Protein AF-A0A225UYJ4-F1 (afdb_monomer_lite)

Secondary structure (DSSP, 8-state):
----HHHHHHHS---TTS------TTPPPPPTTTTTGGG--HHHHHHHHHT-GGGGGTSS-S----PPPTT--THHHHHHHHHHHHHHHTHHHHHHHH------HHHHHH-HHHHHHHHHHHHHHHHHHHHHHHHSPP--SS-----

Sequence (147 aa):
MTMPVDLLATALPFRSEWIYPHHTPGSRPPSDADYCAHLITADNIEAFNNEFPWEILGRGNVPDPIGFEMLVGGRLGVFPEEYSQLEIRNIIAYWESTHKLPITKCMCADHLRLAVLCKARNNRRSHAGDRWRRILPDPDPPLFLMK

Organism: NCBI:txid4795

Radius of gyration: 19.11 Å; chains: 1; bounding box: 37×31×52 Å

Structure (mmCIF, N/CA/C/O backbone):
data_AF-A0A225UYJ4-F1
#
_entry.id   AF-A0A225UYJ4-F1
#
loop_
_atom_site.group_PDB
_atom_site.id
_atom_site.type_symbol
_atom_site.label_atom_id
_atom_site.label_alt_id
_atom_site.label_comp_id
_atom_site.label_asym_id
_atom_site.label_entity_id
_atom_site.label_seq_id
_atom_site.pdbx_PDB_ins_code
_atom_site.Cartn_x
_atom_site.Cartn_y
_atom_site.Cartn_z
_atom_site.occupancy
_atom_site.B_iso_or_equiv
_atom_site.auth_seq_id
_atom_site.auth_comp_id
_atom_site.auth_asym_id
_atom_site.auth_atom_id
_atom_site.pdbx_PDB_model_num
ATOM 1 N N . MET A 1 1 ? -8.201 -10.646 34.716 1.00 35.81 1 MET A N 1
ATOM 2 C CA . MET A 1 1 ? -7.082 -11.588 34.453 1.00 35.81 1 MET A CA 1
ATOM 3 C C . MET A 1 1 ? -6.287 -11.026 33.283 1.00 35.81 1 MET A C 1
ATOM 5 O O . MET A 1 1 ? -6.827 -10.950 32.192 1.00 35.81 1 MET A O 1
ATOM 9 N N . THR A 1 2 ? -5.079 -10.515 33.523 1.00 31.56 2 THR A N 1
ATOM 10 C CA . THR A 1 2 ? -4.259 -9.799 32.528 1.00 31.56 2 THR A CA 1
ATOM 11 C C . THR A 1 2 ? -3.483 -10.812 31.687 1.00 31.56 2 THR A C 1
ATOM 13 O O . THR A 1 2 ? -2.673 -11.551 32.242 1.00 31.56 2 THR A O 1
ATOM 16 N N . MET A 1 3 ? -3.734 -10.882 30.376 1.00 34.09 3 MET A N 1
ATOM 17 C CA . MET A 1 3 ? -2.976 -11.752 29.468 1.00 34.09 3 MET A CA 1
ATOM 18 C C . MET A 1 3 ? -2.037 -10.932 28.571 1.00 34.09 3 MET A C 1
ATOM 20 O O . MET A 1 3 ? -2.489 -9.962 27.963 1.00 34.09 3 MET A O 1
ATOM 24 N N . PRO A 1 4 ? -0.744 -11.295 28.471 1.00 39.97 4 PRO A N 1
ATOM 25 C CA . PRO A 1 4 ? 0.175 -10.696 27.507 1.00 39.97 4 PRO A CA 1
ATOM 26 C C . PRO A 1 4 ? -0.290 -10.968 26.068 1.00 39.97 4 PRO A C 1
ATOM 28 O O . PRO A 1 4 ? -0.929 -11.983 25.796 1.00 39.97 4 PRO A O 1
ATOM 31 N N . VAL A 1 5 ? 0.044 -10.064 25.142 1.00 42.62 5 VAL A N 1
ATOM 32 C CA . VAL A 1 5 ? -0.366 -10.100 23.720 1.00 42.62 5 VAL A CA 1
ATOM 33 C C . VAL A 1 5 ? -0.059 -11.446 23.043 1.00 42.62 5 VAL A C 1
ATOM 35 O O . VAL A 1 5 ? -0.847 -11.913 22.224 1.00 42.62 5 VAL A O 1
ATOM 38 N N . ASP A 1 6 ? 1.015 -12.122 23.450 1.00 45.16 6 ASP A N 1
ATOM 39 C CA . ASP A 1 6 ? 1.396 -13.439 22.920 1.00 45.16 6 ASP A CA 1
ATOM 40 C C . ASP A 1 6 ? 0.365 -14.539 23.243 1.00 45.16 6 ASP A C 1
ATOM 42 O O . ASP A 1 6 ? 0.149 -15.471 22.465 1.00 45.16 6 ASP A O 1
ATOM 46 N N . LEU A 1 7 ? -0.337 -14.413 24.373 1.00 48.75 7 LEU A N 1
ATOM 47 C CA . LEU A 1 7 ? -1.402 -15.335 24.760 1.00 48.75 7 LEU A CA 1
ATOM 48 C C . LEU A 1 7 ? -2.718 -15.048 24.024 1.00 48.75 7 LEU A C 1
ATOM 50 O O . LEU A 1 7 ? -3.460 -15.988 23.756 1.00 48.75 7 LEU A O 1
ATOM 54 N N . LEU A 1 8 ? -2.984 -13.799 23.623 1.00 47.81 8 LEU A N 1
ATOM 55 C CA . LEU A 1 8 ? -4.160 -13.435 22.815 1.00 47.81 8 LEU A CA 1
ATOM 56 C C . LEU A 1 8 ? -4.141 -14.116 21.441 1.00 47.81 8 LEU A C 1
ATOM 58 O O . LEU A 1 8 ? -5.164 -14.641 21.009 1.00 47.81 8 LEU A O 1
ATOM 62 N N . ALA A 1 9 ? -2.974 -14.187 20.797 1.00 51.22 9 ALA A N 1
ATOM 63 C CA . ALA A 1 9 ? -2.811 -14.900 19.528 1.00 51.22 9 ALA A CA 1
ATOM 64 C C . ALA A 1 9 ? -3.042 -16.419 19.657 1.00 51.22 9 ALA A C 1
ATOM 66 O O . ALA A 1 9 ? -3.429 -17.066 18.690 1.00 51.22 9 ALA A O 1
ATOM 67 N N . THR A 1 10 ? -2.824 -16.981 20.851 1.00 51.91 10 THR A N 1
ATOM 68 C CA . THR A 1 10 ? -3.023 -18.413 21.132 1.00 51.91 10 THR A CA 1
ATOM 69 C C . THR A 1 10 ? -4.455 -18.716 21.595 1.00 51.91 10 THR A C 1
ATOM 71 O O . THR A 1 10 ? -4.973 -19.801 21.347 1.00 51.91 10 THR A O 1
ATOM 74 N N . ALA A 1 11 ? -5.094 -17.767 22.284 1.00 50.28 11 ALA A N 1
ATOM 75 C CA . ALA A 1 11 ? -6.418 -17.919 22.883 1.00 50.28 11 ALA A CA 1
ATOM 76 C C . ALA A 1 11 ? -7.567 -17.550 21.935 1.00 50.28 11 ALA A C 1
ATOM 78 O O . ALA A 1 11 ? -8.690 -18.014 22.136 1.00 50.28 11 ALA A O 1
ATOM 79 N N . LEU A 1 12 ? -7.313 -16.728 20.912 1.00 52.38 12 LEU A N 1
ATOM 80 C CA . LEU A 1 12 ? -8.300 -16.474 19.872 1.00 52.38 12 LEU A CA 1
ATOM 81 C C . LEU A 1 12 ? -8.392 -17.715 18.974 1.00 52.38 12 LEU A C 1
ATOM 83 O O . LEU A 1 12 ? -7.384 -18.107 18.381 1.00 52.38 12 LEU A O 1
ATOM 87 N N . PRO A 1 13 ? -9.569 -18.357 18.856 1.00 50.72 13 PRO A N 1
ATOM 88 C CA . PRO A 1 13 ? -9.740 -19.450 17.918 1.00 50.72 13 PRO A CA 1
ATOM 89 C C . PRO A 1 13 ? -9.529 -18.884 16.517 1.00 50.72 13 PRO A C 1
ATOM 91 O O . PRO A 1 13 ? -10.376 -18.148 16.012 1.00 50.72 13 PRO A O 1
ATOM 94 N N . PHE A 1 14 ? -8.384 -19.205 15.907 1.00 50.69 14 PHE A N 1
ATOM 95 C CA . PHE A 1 14 ? -8.139 -18.944 14.496 1.00 50.69 14 PHE A CA 1
ATOM 96 C C . PHE A 1 14 ? -9.200 -19.696 13.703 1.00 50.69 14 PHE A C 1
ATOM 98 O O . PHE A 1 14 ? -9.126 -20.903 13.475 1.00 50.69 14 PHE A O 1
ATOM 105 N N . ARG A 1 15 ? -10.243 -18.962 13.350 1.00 44.66 15 ARG A N 1
ATOM 106 C CA . ARG A 1 15 ? -11.327 -19.423 12.510 1.00 44.66 15 ARG A CA 1
ATOM 107 C C . ARG A 1 15 ? -10.812 -19.460 11.078 1.00 44.66 15 ARG A C 1
ATOM 109 O O . ARG A 1 15 ? -10.249 -18.480 10.601 1.00 44.66 15 ARG A O 1
ATOM 116 N N . SER A 1 16 ? -10.976 -20.594 10.403 1.00 45.88 16 SER A N 1
ATOM 117 C CA . SER A 1 16 ? -10.564 -20.784 9.002 1.00 45.88 16 SER A CA 1
ATOM 118 C C . SER A 1 16 ? -11.215 -19.786 8.038 1.00 45.88 16 SER A C 1
ATOM 120 O O . SER A 1 16 ? -10.719 -19.555 6.944 1.00 45.88 16 SER A O 1
ATOM 122 N N . GLU A 1 17 ? -12.333 -19.204 8.459 1.00 40.94 17 GLU A N 1
ATOM 123 C CA . GLU A 1 17 ? -13.092 -18.169 7.775 1.00 40.94 17 GLU A CA 1
ATOM 124 C C . GLU A 1 17 ? -12.530 -16.749 7.973 1.00 40.94 17 GLU A C 1
ATOM 126 O O . GLU A 1 17 ? -12.983 -15.814 7.313 1.00 40.94 17 GLU A O 1
ATOM 131 N N . TRP A 1 18 ? -11.551 -16.551 8.863 1.00 43.56 18 TRP A N 1
ATOM 132 C CA . TRP A 1 18 ? -10.906 -15.254 9.045 1.00 43.56 18 TRP A CA 1
ATOM 133 C C . TRP A 1 18 ? -9.852 -15.022 7.965 1.00 43.56 18 TRP A C 1
ATOM 135 O O . TRP A 1 18 ? -8.889 -15.774 7.834 1.00 43.56 18 TRP A O 1
ATOM 145 N N . ILE A 1 19 ? -9.995 -13.916 7.236 1.00 42.56 19 ILE A N 1
ATOM 146 C CA . ILE A 1 19 ? -9.012 -13.440 6.260 1.00 42.56 19 ILE A CA 1
ATOM 147 C C . ILE A 1 19 ? -7.867 -12.755 7.021 1.00 42.56 19 ILE A C 1
ATOM 149 O O . ILE A 1 19 ? -7.649 -11.551 6.919 1.00 42.56 19 ILE A O 1
ATOM 153 N N . TYR A 1 20 ? -7.129 -13.511 7.832 1.00 41.91 20 TYR A N 1
ATOM 154 C CA . TYR A 1 20 ? -5.768 -13.101 8.151 1.00 41.91 20 TYR A CA 1
ATOM 155 C C . TYR A 1 20 ? -4.912 -13.434 6.929 1.00 41.91 20 TYR A C 1
ATOM 157 O O . TYR A 1 20 ? -5.065 -14.526 6.375 1.00 41.91 20 TYR A O 1
ATOM 165 N N . PRO A 1 21 ? -3.999 -12.548 6.483 1.00 44.69 21 PRO A N 1
ATOM 166 C CA . PRO A 1 21 ? -2.947 -12.975 5.576 1.00 44.69 21 PRO A CA 1
ATOM 167 C C . PRO A 1 21 ? -2.300 -14.184 6.242 1.00 44.69 21 PRO A C 1
ATOM 169 O O . PRO A 1 21 ? -1.764 -14.051 7.344 1.00 44.69 21 PRO A O 1
ATOM 172 N N . HIS A 1 22 ? -2.435 -15.366 5.638 1.00 42.50 22 HIS A N 1
ATOM 173 C CA . HIS A 1 22 ? -1.797 -16.577 6.128 1.00 42.50 22 HIS A CA 1
ATOM 174 C C . HIS A 1 22 ? -0.286 -16.343 6.076 1.00 42.50 22 HIS A C 1
ATOM 176 O O . HIS A 1 22 ? 0.387 -16.645 5.094 1.00 42.50 22 HIS A O 1
ATOM 182 N N . HIS A 1 23 ? 0.267 -15.761 7.134 1.00 46.38 23 HIS A N 1
ATOM 183 C CA . HIS A 1 23 ? 1.689 -15.753 7.384 1.00 46.38 23 HIS A CA 1
ATOM 184 C C . HIS A 1 23 ? 2.038 -17.156 7.857 1.00 46.38 23 HIS A C 1
ATOM 186 O O . HIS A 1 23 ? 2.123 -17.418 9.051 1.00 46.38 23 HIS A O 1
ATOM 192 N N . THR A 1 24 ? 2.200 -18.081 6.913 1.00 49.44 24 THR A N 1
ATOM 193 C CA . THR A 1 24 ? 2.874 -19.351 7.178 1.00 49.44 24 THR A CA 1
ATOM 194 C C . THR A 1 24 ? 4.291 -19.032 7.653 1.00 49.44 24 THR A C 1
ATOM 196 O O . THR A 1 24 ? 5.066 -18.467 6.875 1.00 49.44 24 THR A O 1
ATOM 199 N N . PRO A 1 25 ? 4.663 -19.349 8.907 1.00 43.97 25 PRO A N 1
ATOM 200 C CA . PRO A 1 25 ? 6.028 -19.152 9.375 1.00 43.97 25 PRO A CA 1
ATOM 201 C C . PRO A 1 25 ? 6.984 -19.916 8.449 1.00 43.97 25 PRO A C 1
ATOM 203 O O . PRO A 1 25 ? 6.845 -21.123 8.272 1.00 43.97 25 PRO A O 1
ATOM 206 N N . GLY A 1 26 ? 7.909 -19.201 7.804 1.00 51.25 26 GLY A N 1
ATOM 207 C CA . GLY A 1 26 ? 8.819 -19.767 6.799 1.00 51.25 26 GLY A CA 1
ATOM 208 C C . GLY A 1 26 ? 8.426 -19.529 5.336 1.00 51.25 26 GLY A C 1
ATOM 209 O O . GLY A 1 26 ? 9.180 -19.924 4.449 1.00 51.25 26 GLY A O 1
ATOM 210 N N . SER A 1 27 ? 7.310 -18.847 5.046 1.00 58.69 27 SER A N 1
ATOM 211 C CA . SER A 1 27 ? 7.019 -18.398 3.679 1.00 58.69 27 SER A CA 1
ATOM 212 C C . SER A 1 27 ? 8.114 -17.441 3.201 1.00 58.69 27 SER A C 1
ATOM 214 O O . SER A 1 27 ? 8.297 -16.359 3.772 1.00 58.69 27 SER A O 1
ATOM 216 N N . ARG A 1 28 ? 8.847 -17.842 2.157 1.00 69.81 28 ARG A N 1
ATOM 217 C CA . ARG A 1 28 ? 9.831 -16.988 1.485 1.00 69.81 28 ARG A CA 1
ATOM 218 C C . ARG A 1 28 ? 9.117 -15.728 0.964 1.00 69.81 28 ARG A C 1
ATOM 220 O O . ARG A 1 28 ? 8.008 -15.851 0.446 1.00 69.81 28 ARG A O 1
ATOM 227 N N . PRO A 1 29 ? 9.722 -14.529 1.075 1.00 62.94 29 PRO A N 1
ATOM 228 C CA . PRO A 1 29 ? 9.202 -13.346 0.400 1.00 62.94 29 PRO A CA 1
ATOM 229 C C . PRO A 1 29 ? 8.975 -13.636 -1.092 1.00 62.94 29 PRO A C 1
ATOM 231 O O . PRO A 1 29 ? 9.825 -14.317 -1.678 1.00 62.94 29 PRO A O 1
ATOM 234 N N . PRO A 1 30 ? 7.896 -13.113 -1.705 1.00 66.50 30 PRO A N 1
ATOM 235 C CA . PRO A 1 30 ? 7.672 -13.261 -3.137 1.00 66.50 30 PRO A CA 1
ATOM 236 C C . PRO A 1 30 ? 8.927 -12.856 -3.913 1.00 66.50 30 PRO A C 1
ATOM 238 O O . PRO A 1 30 ? 9.486 -11.777 -3.703 1.00 66.50 30 PRO A O 1
ATOM 241 N N . SER A 1 31 ? 9.400 -13.765 -4.750 1.00 72.19 31 SER A N 1
ATOM 242 C CA . SER A 1 31 ? 10.504 -13.587 -5.681 1.00 72.19 31 SER A CA 1
ATOM 243 C C . SER A 1 31 ? 9.983 -13.138 -7.042 1.00 72.19 31 SER A C 1
ATOM 245 O O . SER A 1 31 ? 8.795 -13.255 -7.323 1.00 72.19 31 SER A O 1
ATOM 247 N N . ASP A 1 32 ? 10.872 -12.683 -7.920 1.00 70.38 32 ASP A N 1
ATOM 248 C CA . ASP A 1 32 ? 10.504 -12.255 -9.279 1.00 70.38 32 ASP A CA 1
ATOM 249 C C . ASP A 1 32 ? 9.892 -13.384 -10.131 1.00 70.38 32 ASP A C 1
ATOM 251 O O . ASP A 1 32 ? 9.304 -13.114 -11.171 1.00 70.38 32 ASP A O 1
ATOM 255 N N . ALA A 1 33 ? 10.007 -14.645 -9.697 1.00 76.00 33 ALA A N 1
ATOM 256 C CA . ALA A 1 33 ? 9.326 -15.781 -10.317 1.00 76.00 33 ALA A CA 1
ATOM 257 C C . ALA A 1 33 ? 7.845 -15.894 -9.906 1.00 76.00 33 ALA A C 1
ATOM 259 O O . ALA A 1 33 ? 7.061 -16.514 -10.619 1.00 76.00 33 ALA A O 1
ATOM 260 N N . ASP A 1 34 ? 7.462 -15.291 -8.778 1.00 77.62 34 ASP A N 1
ATOM 261 C CA . ASP A 1 34 ? 6.113 -15.371 -8.206 1.00 77.62 34 ASP A CA 1
ATOM 262 C C . ASP A 1 34 ? 5.168 -14.299 -8.778 1.00 77.62 34 ASP A C 1
ATOM 264 O O . ASP A 1 34 ? 3.972 -14.301 -8.490 1.00 77.62 34 ASP A O 1
ATOM 268 N N . TYR A 1 35 ? 5.686 -13.367 -9.587 1.00 78.81 35 TYR A N 1
ATOM 269 C CA . TYR A 1 35 ? 4.898 -12.318 -10.228 1.00 78.81 35 TYR A CA 1
ATOM 270 C C . TYR A 1 35 ? 5.472 -11.907 -11.586 1.00 78.81 35 TYR A C 1
ATOM 272 O O . TYR A 1 35 ? 6.667 -11.996 -11.853 1.00 78.81 35 TYR A O 1
ATOM 280 N N . CYS A 1 36 ? 4.616 -11.395 -12.468 1.00 85.06 36 CYS A N 1
ATOM 281 C CA . CYS A 1 36 ? 5.042 -10.864 -13.758 1.00 85.06 36 CYS A CA 1
ATOM 282 C C . CYS A 1 36 ? 5.719 -9.495 -13.579 1.00 85.06 36 CYS A C 1
ATOM 284 O O . CYS A 1 36 ? 5.072 -8.460 -13.725 1.00 85.06 36 CYS A O 1
ATOM 286 N N . ALA A 1 37 ? 7.023 -9.475 -13.283 1.00 83.50 37 ALA A N 1
ATOM 287 C CA . ALA A 1 37 ? 7.779 -8.242 -13.024 1.00 83.50 37 ALA A CA 1
ATOM 288 C C . ALA A 1 37 ? 7.655 -7.188 -14.144 1.00 83.50 37 ALA A C 1
ATOM 290 O O . ALA A 1 37 ? 7.582 -5.993 -13.866 1.00 83.50 37 ALA A O 1
ATOM 291 N N . HIS A 1 38 ? 7.540 -7.622 -15.405 1.00 85.88 38 HIS A N 1
ATOM 292 C CA . HIS A 1 38 ? 7.355 -6.734 -16.559 1.00 85.88 38 HIS A CA 1
ATOM 293 C C . HIS A 1 38 ? 6.020 -5.964 -16.552 1.00 85.88 38 HIS A C 1
ATOM 295 O O . HIS A 1 38 ? 5.900 -4.959 -17.247 1.00 85.88 38 HIS A O 1
ATOM 301 N N . LEU A 1 39 ? 5.023 -6.410 -15.777 1.00 89.81 39 LEU A N 1
ATOM 302 C CA . LEU A 1 39 ? 3.754 -5.698 -15.603 1.00 89.81 39 LEU A CA 1
ATOM 303 C C . LEU A 1 39 ? 3.832 -4.609 -14.528 1.00 89.81 39 LEU A C 1
ATOM 305 O O . LEU A 1 39 ? 2.919 -3.791 -14.439 1.00 89.81 39 LEU A O 1
ATOM 309 N N . ILE A 1 4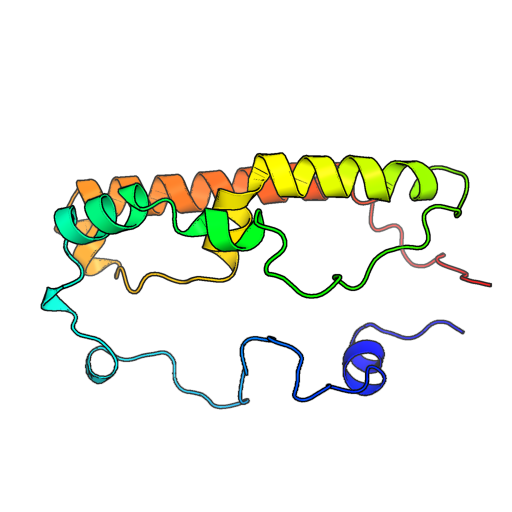0 ? 4.901 -4.556 -13.731 1.00 88.88 40 ILE A N 1
ATOM 310 C CA . ILE A 1 40 ? 5.083 -3.556 -12.674 1.00 88.88 40 ILE A CA 1
ATOM 311 C C . ILE A 1 40 ? 5.691 -2.286 -13.290 1.00 88.88 40 ILE A C 1
ATOM 313 O O . ILE A 1 40 ? 6.823 -1.896 -13.021 1.00 88.88 40 ILE A O 1
ATOM 317 N N . THR A 1 41 ? 4.931 -1.638 -14.167 1.00 92.12 41 THR A N 1
ATOM 318 C CA . THR A 1 41 ? 5.301 -0.360 -14.790 1.00 92.12 41 THR A CA 1
ATOM 319 C C . THR A 1 41 ? 4.604 0.799 -14.086 1.00 92.12 41 THR A C 1
ATOM 321 O O . THR A 1 41 ? 3.595 0.614 -13.405 1.00 92.12 41 THR A O 1
ATOM 324 N N . ALA A 1 42 ? 5.118 2.021 -14.252 1.00 91.81 42 ALA A N 1
ATOM 325 C CA . ALA A 1 42 ? 4.456 3.209 -13.710 1.00 91.81 42 ALA A CA 1
ATOM 326 C C . ALA A 1 42 ? 3.008 3.341 -14.212 1.00 91.81 42 ALA A C 1
ATOM 328 O O . ALA A 1 42 ? 2.121 3.622 -13.412 1.00 91.81 42 ALA A O 1
ATOM 329 N N . ASP A 1 43 ? 2.772 3.078 -15.500 1.00 94.75 43 ASP A N 1
ATOM 330 C CA . ASP A 1 43 ? 1.445 3.190 -16.112 1.00 94.75 43 ASP A CA 1
ATOM 331 C C . ASP A 1 43 ? 0.471 2.145 -15.575 1.00 94.75 43 ASP A C 1
ATOM 333 O O . ASP A 1 43 ? -0.647 2.492 -15.208 1.00 94.75 43 ASP A O 1
ATOM 337 N N . ASN A 1 44 ? 0.900 0.889 -15.443 1.00 94.50 44 ASN A N 1
ATOM 338 C CA . ASN A 1 44 ? 0.039 -0.165 -14.911 1.00 94.50 44 ASN A CA 1
ATOM 339 C C . ASN A 1 44 ? -0.288 0.060 -13.432 1.00 94.50 44 ASN A C 1
ATOM 341 O O . ASN A 1 44 ? -1.418 -0.168 -13.011 1.00 94.50 44 ASN A O 1
ATOM 345 N N . ILE A 1 45 ? 0.678 0.531 -12.636 1.00 91.62 45 ILE A N 1
ATOM 346 C CA . ILE A 1 45 ? 0.435 0.852 -11.225 1.00 91.62 45 ILE A CA 1
ATOM 347 C C . ILE A 1 45 ? -0.493 2.064 -11.090 1.00 91.62 45 ILE A C 1
ATOM 349 O O . ILE A 1 45 ? -1.323 2.105 -10.183 1.00 91.62 45 ILE A O 1
ATOM 353 N N . GLU A 1 46 ? -0.374 3.061 -11.963 1.00 92.25 46 GLU A N 1
ATOM 354 C CA . GLU A 1 46 ? -1.290 4.200 -11.977 1.00 92.25 46 GLU A CA 1
ATOM 355 C C . GLU A 1 46 ? -2.700 3.781 -12.403 1.00 92.25 46 GLU A C 1
ATOM 357 O O . GLU A 1 46 ? -3.652 4.096 -11.694 1.00 92.25 46 GLU A O 1
ATOM 362 N N . ALA A 1 47 ? -2.827 2.994 -13.474 1.00 95.00 47 ALA A N 1
ATOM 363 C CA . ALA A 1 47 ? -4.095 2.411 -13.906 1.00 95.00 47 ALA A CA 1
ATOM 364 C C . ALA A 1 47 ? -4.750 1.600 -12.780 1.00 95.00 47 ALA A C 1
ATOM 366 O O . ALA A 1 47 ? -5.911 1.829 -12.463 1.00 95.00 47 ALA A O 1
ATOM 367 N N . PHE A 1 48 ? -3.979 0.752 -12.096 1.00 91.81 48 PHE A N 1
ATOM 368 C CA . PHE A 1 48 ? -4.443 -0.002 -10.934 1.00 91.81 48 PHE A CA 1
ATOM 369 C C . PHE A 1 48 ? -4.945 0.904 -9.798 1.00 91.81 48 PHE A C 1
ATOM 371 O O . PHE A 1 48 ? -5.999 0.653 -9.226 1.00 91.81 48 PHE A O 1
ATOM 378 N N . ASN A 1 49 ? -4.229 1.982 -9.457 1.00 90.62 49 ASN A N 1
ATOM 379 C CA . ASN A 1 49 ? -4.703 2.907 -8.418 1.00 90.62 49 ASN A CA 1
ATOM 380 C C . ASN A 1 49 ? -5.960 3.681 -8.847 1.00 90.62 49 ASN A C 1
ATOM 382 O O . ASN A 1 49 ? -6.769 4.029 -7.987 1.00 90.62 49 ASN A O 1
ATOM 386 N N . ASN A 1 50 ? -6.138 3.926 -10.147 1.00 94.38 50 ASN A N 1
ATOM 387 C CA . ASN A 1 50 ? -7.335 4.563 -10.700 1.00 94.38 50 ASN A CA 1
ATOM 388 C C . ASN A 1 50 ? -8.575 3.652 -10.663 1.00 94.38 50 ASN A C 1
ATOM 390 O O . ASN A 1 50 ? -9.680 4.140 -10.878 1.00 94.38 50 ASN A O 1
ATOM 394 N N . GLU A 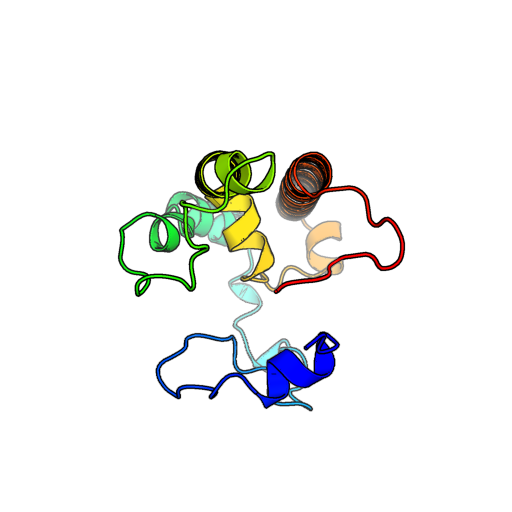1 51 ? -8.420 2.364 -10.344 1.00 95.00 51 GLU A N 1
ATOM 395 C CA . GLU A 1 51 ? -9.534 1.451 -10.049 1.00 95.00 51 GLU A CA 1
ATOM 396 C C . GLU A 1 51 ? -9.984 1.504 -8.577 1.00 95.00 51 GLU A C 1
ATOM 398 O O . GLU A 1 51 ? -10.871 0.757 -8.174 1.00 95.00 51 GLU A O 1
ATOM 403 N N . PHE A 1 52 ? -9.402 2.393 -7.763 1.00 91.69 52 PHE A N 1
ATOM 404 C CA . PHE A 1 52 ? -9.757 2.595 -6.352 1.00 91.69 52 PHE A CA 1
ATOM 405 C C . PHE A 1 52 ? -9.774 1.290 -5.525 1.00 91.69 52 PHE A C 1
ATOM 407 O O . PHE A 1 52 ? -10.752 1.001 -4.830 1.00 91.69 52 PHE A O 1
ATOM 414 N N . PRO A 1 53 ? -8.683 0.500 -5.520 1.00 89.19 53 PRO A N 1
ATOM 415 C CA . PRO A 1 53 ? -8.655 -0.837 -4.914 1.00 89.19 53 PRO A CA 1
ATOM 416 C C . PRO A 1 53 ? -8.973 -0.854 -3.409 1.00 89.19 53 PRO A C 1
ATOM 418 O O . PRO A 1 53 ? -9.388 -1.876 -2.867 1.00 89.19 53 PRO A O 1
ATOM 421 N N . TRP A 1 54 ? -8.814 0.277 -2.718 1.00 89.56 54 TRP A N 1
ATOM 422 C CA . TRP A 1 54 ? -9.174 0.446 -1.308 1.00 89.56 54 TRP A CA 1
ATOM 423 C C . TRP A 1 54 ? -10.686 0.458 -1.041 1.00 89.56 54 TRP A C 1
ATOM 425 O O . TRP A 1 54 ? -11.084 0.247 0.103 1.00 89.56 54 TRP A O 1
ATOM 435 N N . GLU A 1 55 ? -11.541 0.662 -2.050 1.00 87.50 55 GLU A N 1
ATOM 436 C CA . GLU A 1 55 ? -13.002 0.643 -1.870 1.00 87.50 55 GLU A CA 1
ATOM 437 C C . GLU A 1 55 ? -13.528 -0.702 -1.364 1.00 87.50 55 GLU A C 1
ATOM 439 O O . GLU A 1 55 ? -14.572 -0.741 -0.709 1.00 87.50 55 GLU A O 1
ATOM 444 N N . ILE A 1 56 ? -12.800 -1.799 -1.605 1.00 83.25 56 ILE A N 1
ATOM 445 C CA . ILE A 1 56 ? -13.170 -3.125 -1.096 1.00 83.25 56 ILE A CA 1
ATOM 446 C C . ILE A 1 56 ? -13.309 -3.144 0.432 1.00 83.25 56 ILE A C 1
ATOM 448 O O . ILE A 1 56 ? -14.118 -3.900 0.963 1.00 83.25 56 ILE A O 1
ATOM 452 N N . LEU A 1 57 ? -12.574 -2.271 1.129 1.00 78.31 57 LEU A N 1
ATOM 453 C CA . LEU A 1 57 ? -12.612 -2.150 2.585 1.00 78.31 57 LEU A CA 1
ATOM 454 C C . LEU A 1 57 ? -13.818 -1.334 3.077 1.00 78.31 57 LEU A C 1
ATOM 456 O O . LEU A 1 57 ? -14.228 -1.493 4.218 1.00 78.31 57 LEU A O 1
ATOM 460 N N . GLY A 1 58 ? -14.401 -0.475 2.232 1.00 71.19 58 GLY A N 1
ATOM 461 C CA . GLY A 1 58 ? -15.490 0.435 2.607 1.00 71.19 58 GLY A CA 1
ATOM 462 C C . GLY A 1 58 ? -16.895 -0.038 2.220 1.00 71.19 58 GLY A C 1
ATOM 463 O O . GLY A 1 58 ? -17.876 0.528 2.690 1.00 71.19 58 GLY A O 1
ATOM 464 N N . ARG A 1 59 ? -17.028 -1.061 1.364 1.00 60.72 59 ARG A N 1
ATOM 465 C CA . ARG A 1 59 ? -18.325 -1.501 0.799 1.00 60.72 59 ARG A CA 1
ATOM 466 C C . ARG A 1 59 ? -19.134 -2.472 1.671 1.00 60.72 59 ARG A C 1
ATOM 468 O O . ARG A 1 59 ? -20.072 -3.077 1.168 1.00 60.72 59 ARG A O 1
ATOM 475 N N . GLY A 1 60 ? -18.785 -2.660 2.945 1.00 58.62 60 GLY A N 1
ATOM 476 C CA . GLY A 1 60 ? -19.470 -3.639 3.808 1.00 58.62 60 GLY A CA 1
ATOM 477 C C . GLY A 1 60 ? -19.272 -5.099 3.370 1.00 58.62 60 GLY A C 1
ATOM 478 O O . GLY A 1 60 ? -19.988 -5.983 3.821 1.00 58.62 60 GLY A O 1
ATOM 479 N N . ASN A 1 61 ? -18.297 -5.357 2.490 1.00 56.81 61 ASN A N 1
ATOM 480 C CA . ASN A 1 61 ? -17.914 -6.701 2.040 1.00 56.81 61 ASN A CA 1
ATOM 481 C C . ASN A 1 61 ? -16.969 -7.410 3.025 1.00 56.81 61 ASN A C 1
ATOM 483 O O . ASN A 1 61 ? -16.545 -8.538 2.775 1.00 56.81 61 ASN A O 1
ATOM 487 N N . VAL A 1 62 ? -16.600 -6.738 4.115 1.00 58.06 62 VAL A N 1
ATOM 488 C CA . VAL A 1 62 ? -15.808 -7.313 5.197 1.00 58.06 62 VAL A CA 1
ATOM 489 C C . VAL A 1 62 ? -16.802 -7.837 6.239 1.00 58.06 62 VAL A C 1
ATOM 491 O O . VAL A 1 62 ? -17.689 -7.074 6.622 1.00 58.06 62 VAL A O 1
ATOM 494 N N . PRO A 1 63 ? -16.702 -9.109 6.676 1.00 58.75 63 PRO A N 1
ATOM 495 C CA . PRO A 1 63 ? -17.484 -9.614 7.805 1.00 58.75 63 PRO A CA 1
ATOM 496 C C . PRO A 1 63 ? -17.351 -8.674 9.000 1.00 58.75 63 PRO A C 1
ATOM 498 O O . PRO A 1 63 ? -16.275 -8.095 9.156 1.00 58.75 63 PRO A O 1
ATOM 501 N N . ASP A 1 64 ? -18.399 -8.556 9.824 1.00 58.06 64 ASP A N 1
ATOM 502 C CA . ASP A 1 64 ? -18.402 -7.687 11.009 1.00 58.06 64 ASP A CA 1
ATOM 503 C C . ASP A 1 64 ? -17.060 -7.803 11.753 1.00 58.06 64 ASP A C 1
ATOM 505 O O . ASP A 1 64 ? -16.748 -8.872 12.300 1.00 58.06 64 ASP A O 1
ATOM 509 N N . PRO A 1 65 ? -16.215 -6.756 11.703 1.00 58.88 65 PRO A N 1
ATOM 510 C CA . PRO A 1 65 ? -14.892 -6.834 12.286 1.00 58.88 65 PRO A CA 1
ATOM 511 C C . PRO A 1 65 ? -15.013 -6.988 13.801 1.00 58.88 65 PRO A C 1
ATOM 513 O O . PRO A 1 65 ? -16.003 -6.583 14.413 1.00 58.88 65 PRO A O 1
ATOM 516 N N . ILE A 1 66 ? -13.984 -7.569 14.421 1.00 58.19 66 ILE A N 1
ATOM 517 C CA . ILE A 1 66 ? -13.887 -7.625 15.882 1.00 58.19 66 ILE A CA 1
ATOM 518 C C . ILE A 1 66 ? -13.943 -6.183 16.403 1.00 58.19 66 ILE A C 1
ATOM 520 O O . ILE A 1 66 ? -13.014 -5.404 16.193 1.00 58.19 66 ILE A O 1
ATOM 524 N N . GLY A 1 67 ? -15.059 -5.834 17.039 1.00 56.34 67 GLY A N 1
ATOM 525 C CA . GLY A 1 67 ? -15.335 -4.495 17.541 1.00 56.34 67 GLY A CA 1
ATOM 526 C C . GLY A 1 67 ? -15.087 -4.362 19.041 1.00 56.34 67 GLY A C 1
ATOM 527 O O . GLY A 1 67 ? -14.963 -5.346 19.770 1.00 56.34 67 GLY A O 1
ATOM 528 N N . PHE A 1 68 ? -15.048 -3.119 19.510 1.00 57.94 68 PHE A N 1
ATOM 529 C CA . PHE A 1 68 ? -15.091 -2.800 20.935 1.00 57.94 68 PHE A CA 1
ATOM 530 C C . PHE A 1 68 ? -16.548 -2.659 21.387 1.00 57.94 68 PHE A C 1
ATOM 532 O O . PHE A 1 68 ? -17.374 -2.117 20.651 1.00 57.94 68 PHE A O 1
ATOM 539 N N . GLU A 1 69 ? -16.872 -3.081 22.612 1.00 58.47 69 GLU A N 1
ATOM 540 C CA . GLU A 1 69 ? -18.150 -2.705 23.219 1.00 58.47 69 GLU A CA 1
ATOM 541 C C . GLU A 1 69 ? -18.198 -1.182 23.379 1.00 58.47 69 GLU A C 1
ATOM 543 O O . GLU A 1 69 ? -17.405 -0.592 24.107 1.00 58.47 69 GLU A O 1
ATOM 548 N N . MET A 1 70 ? -19.146 -0.523 22.712 1.00 55.81 70 MET A N 1
ATOM 549 C CA . MET A 1 70 ? -19.270 0.942 22.732 1.00 55.81 70 MET A CA 1
ATOM 550 C C . MET A 1 70 ? -19.695 1.515 24.098 1.00 55.81 70 MET A C 1
ATOM 552 O O . MET A 1 70 ? -19.728 2.729 24.275 1.00 55.81 70 MET A O 1
ATOM 556 N N . LEU A 1 71 ? -20.032 0.660 25.071 1.00 56.47 71 LEU A N 1
ATOM 557 C CA . LEU A 1 71 ? -20.584 1.051 26.372 1.00 56.47 71 LEU A CA 1
ATOM 558 C C . LEU A 1 71 ? -19.537 1.180 27.492 1.00 56.47 71 LEU A C 1
ATOM 560 O O . LEU A 1 71 ? -19.901 1.363 28.654 1.00 56.47 71 LEU A O 1
ATOM 564 N N . VAL A 1 72 ? -18.239 1.136 27.180 1.00 58.12 72 VAL A N 1
ATOM 565 C CA . VAL A 1 72 ? -17.195 1.490 28.155 1.00 58.12 72 VAL A CA 1
ATOM 566 C C . VAL A 1 72 ? -17.177 3.010 28.320 1.00 58.12 72 VAL A C 1
ATOM 568 O O . VAL A 1 72 ? -16.667 3.729 27.471 1.00 58.12 72 VAL A O 1
ATOM 571 N N . GLY A 1 73 ? -17.759 3.539 29.397 1.00 58.22 73 GLY A N 1
ATOM 572 C CA . GLY A 1 73 ? -17.694 4.975 29.699 1.00 58.22 73 GLY A CA 1
ATOM 573 C C . GLY A 1 73 ? -16.254 5.522 29.792 1.00 58.22 73 GLY A C 1
ATOM 574 O O . GLY A 1 73 ? -15.277 4.780 29.894 1.00 58.22 73 GLY A O 1
ATOM 575 N N . GLY A 1 74 ? -16.099 6.849 29.789 1.00 65.88 74 GLY A N 1
ATOM 576 C CA . GLY A 1 74 ? -14.785 7.511 29.862 1.00 65.88 74 GLY A CA 1
ATOM 577 C C . GLY A 1 74 ? -14.089 7.646 28.499 1.00 65.88 74 GLY A C 1
ATOM 578 O O . GLY A 1 74 ? -14.749 7.660 27.464 1.00 65.88 74 GLY A O 1
ATOM 579 N N . ARG A 1 75 ? -12.750 7.771 28.473 1.00 64.25 75 ARG A N 1
ATOM 580 C CA . ARG A 1 75 ? -11.981 7.957 27.216 1.00 64.25 75 ARG A CA 1
ATOM 581 C C . ARG A 1 75 ? -12.127 6.784 26.236 1.00 64.25 75 ARG A C 1
ATOM 583 O O . ARG A 1 75 ? -12.034 6.995 25.032 1.00 64.25 75 ARG A O 1
ATOM 590 N N . LEU A 1 76 ? -12.395 5.579 26.743 1.00 65.25 76 LEU A N 1
ATOM 591 C CA . LEU A 1 76 ? -12.651 4.392 25.923 1.00 65.25 76 LEU A CA 1
ATOM 592 C C . LEU A 1 76 ? -14.005 4.439 25.205 1.00 65.25 76 LEU A C 1
ATOM 594 O O . LEU A 1 76 ? -14.138 3.792 24.181 1.00 65.25 76 LEU A O 1
ATOM 598 N N . GLY A 1 77 ? -14.973 5.232 25.672 1.00 67.12 77 GLY A N 1
ATOM 599 C CA . GLY A 1 77 ? -16.274 5.381 25.006 1.00 67.12 77 GLY A CA 1
ATOM 600 C C . GLY A 1 77 ? -16.227 6.301 23.788 1.00 67.12 77 GLY A C 1
ATOM 601 O O . GLY A 1 77 ? -17.063 6.199 22.899 1.00 67.12 77 GLY A O 1
ATOM 602 N N . VAL A 1 78 ? -15.219 7.178 23.723 1.00 69.38 78 VAL A N 1
ATOM 603 C CA . VAL A 1 78 ? -14.956 8.065 22.573 1.00 69.38 78 VAL A CA 1
ATOM 604 C C . VAL A 1 78 ? -14.076 7.368 21.527 1.00 69.38 78 VAL A C 1
ATOM 606 O O . VAL A 1 78 ? -14.107 7.712 20.348 1.00 69.38 78 VAL A O 1
ATOM 609 N N . PHE A 1 79 ? -13.311 6.357 21.948 1.00 72.81 79 PHE A N 1
ATOM 610 C CA . PHE A 1 79 ? -12.360 5.650 21.097 1.00 72.81 79 PHE A CA 1
ATOM 611 C C . PHE A 1 79 ? -13.003 4.953 19.882 1.00 72.81 79 PHE A C 1
ATOM 613 O O . PHE A 1 79 ? -12.451 5.122 18.802 1.00 72.81 79 PHE A O 1
ATOM 620 N N . PRO A 1 80 ? -14.146 4.237 19.976 1.00 72.62 80 PRO A N 1
ATOM 621 C CA . PRO A 1 80 ? -14.771 3.591 18.819 1.00 72.62 80 PRO A CA 1
ATOM 622 C C . PRO A 1 80 ? -15.153 4.565 17.702 1.00 72.62 80 PRO A C 1
ATOM 624 O O . PRO A 1 80 ? -14.924 4.273 16.531 1.00 72.62 80 PRO A O 1
ATOM 627 N N . GLU A 1 81 ? -15.693 5.734 18.057 1.00 76.31 81 GLU A N 1
ATOM 628 C CA . GLU A 1 81 ? -16.069 6.756 17.075 1.00 76.31 81 GLU A CA 1
ATOM 629 C C . GLU A 1 81 ? -14.821 7.358 16.418 1.00 76.31 81 GLU A C 1
ATOM 631 O O . GLU A 1 81 ? -14.710 7.369 15.195 1.00 76.31 81 GLU A O 1
ATOM 636 N N . GLU A 1 82 ? -13.829 7.781 17.208 1.00 79.12 82 GLU A N 1
ATOM 637 C CA . GLU A 1 82 ? -12.561 8.310 16.681 1.00 79.12 82 GLU A CA 1
ATOM 638 C C . GLU A 1 82 ? -11.815 7.274 15.823 1.00 79.12 82 GLU A C 1
ATOM 640 O O . GLU A 1 82 ? -11.251 7.609 14.780 1.00 79.12 82 GLU A O 1
ATOM 645 N N . TYR A 1 83 ? -11.850 6.001 16.226 1.00 77.00 83 TYR A N 1
ATOM 646 C CA . TYR A 1 83 ? -11.294 4.876 15.479 1.00 77.00 83 TYR A CA 1
ATOM 647 C C . TYR A 1 83 ? -11.987 4.720 14.121 1.00 77.00 83 TYR A C 1
ATOM 649 O O . TYR A 1 83 ? -11.311 4.738 13.094 1.00 77.00 83 TYR A O 1
ATOM 657 N N . SER A 1 84 ? -13.323 4.664 14.101 1.00 77.38 84 SER A N 1
ATOM 658 C CA . SER A 1 84 ? -14.126 4.568 12.874 1.00 77.38 84 SER A CA 1
ATOM 659 C C . SER A 1 84 ? -13.842 5.731 11.914 1.00 77.38 84 SER A C 1
ATOM 661 O O . SER A 1 84 ? -13.560 5.540 10.727 1.00 77.38 84 SER A O 1
ATOM 663 N N . GLN A 1 85 ? -13.793 6.959 12.438 1.00 82.19 85 GLN A N 1
ATOM 664 C CA . GLN A 1 85 ? -13.459 8.140 11.642 1.00 82.19 85 GLN A CA 1
ATOM 665 C C . GLN A 1 85 ? -12.032 8.077 11.083 1.00 82.19 85 GLN A C 1
ATOM 667 O O . GLN A 1 85 ? -11.788 8.510 9.951 1.00 82.19 85 GLN A O 1
ATOM 672 N N . LEU A 1 86 ? -11.069 7.549 11.844 1.00 82.75 86 LEU A N 1
ATOM 673 C CA . LEU A 1 86 ? -9.706 7.356 11.359 1.00 82.75 86 LEU A CA 1
ATOM 674 C C . LEU A 1 86 ? -9.611 6.272 10.290 1.00 82.75 86 LEU A C 1
ATOM 676 O O . LEU A 1 86 ? -8.874 6.488 9.325 1.00 82.75 86 LEU A O 1
ATOM 680 N N . GLU A 1 87 ? -10.335 5.163 10.411 1.00 79.31 87 GLU A N 1
ATOM 681 C CA . GLU A 1 87 ? -10.382 4.131 9.373 1.00 79.31 87 GLU A CA 1
ATOM 682 C C . GLU A 1 87 ? -10.905 4.702 8.056 1.00 79.31 87 GLU A C 1
ATOM 684 O O . GLU A 1 87 ? -10.223 4.611 7.034 1.00 79.31 87 GLU A O 1
ATOM 689 N N . ILE A 1 88 ? -12.043 5.401 8.092 1.00 82.06 88 ILE A N 1
ATOM 690 C CA . ILE A 1 88 ? -12.649 6.017 6.903 1.00 82.06 88 ILE A CA 1
ATOM 691 C C . ILE A 1 88 ? -11.694 7.045 6.280 1.00 82.06 88 ILE A C 1
ATOM 693 O O . ILE A 1 88 ? -11.414 7.008 5.080 1.00 82.06 88 ILE A O 1
ATOM 697 N N . ARG A 1 89 ? -11.125 7.948 7.092 1.00 86.50 89 ARG A N 1
ATOM 698 C CA . ARG A 1 89 ? -10.208 9.001 6.611 1.00 86.50 89 ARG A CA 1
ATOM 699 C C . ARG A 1 89 ? -8.897 8.457 6.051 1.00 86.50 89 ARG A C 1
ATOM 701 O O . ARG A 1 89 ? -8.231 9.153 5.285 1.00 86.50 89 ARG A O 1
ATOM 708 N N . ASN A 1 90 ? -8.480 7.261 6.466 1.00 89.19 90 ASN A N 1
ATOM 709 C CA . ASN A 1 90 ? -7.186 6.679 6.115 1.00 89.19 90 ASN A CA 1
ATOM 710 C C . ASN A 1 90 ? -7.314 5.348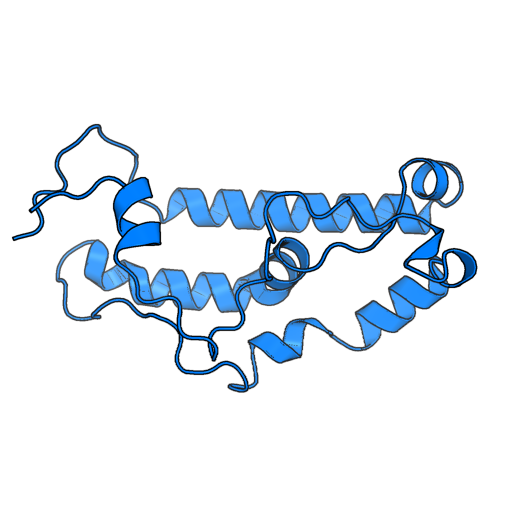 5.367 1.00 89.19 90 ASN A C 1
ATOM 712 O O . ASN A 1 90 ? -6.331 4.611 5.307 1.00 89.19 90 ASN A O 1
ATOM 716 N N . ILE A 1 91 ? -8.465 5.067 4.750 1.00 87.62 91 ILE A N 1
ATOM 717 C CA . ILE A 1 91 ? -8.754 3.790 4.080 1.00 87.62 91 ILE A CA 1
ATOM 718 C C . ILE A 1 91 ? -7.688 3.406 3.046 1.00 87.62 91 ILE A C 1
ATOM 720 O O . ILE A 1 91 ? -7.256 2.257 2.987 1.00 87.62 91 ILE A O 1
ATOM 724 N N . ILE A 1 92 ? -7.167 4.394 2.310 1.00 91.62 92 ILE A N 1
ATOM 725 C CA . ILE A 1 92 ? -6.054 4.209 1.373 1.00 91.62 92 ILE A CA 1
ATOM 726 C C . ILE A 1 92 ? -4.811 3.728 2.127 1.00 91.62 92 ILE A C 1
ATOM 728 O O . ILE A 1 92 ? -4.242 2.699 1.791 1.00 91.62 92 ILE A O 1
ATOM 732 N N . ALA A 1 93 ? -4.394 4.437 3.178 1.00 90.88 93 ALA A N 1
ATOM 733 C CA . ALA A 1 93 ? -3.202 4.078 3.946 1.00 90.88 93 ALA A CA 1
ATOM 734 C C . ALA A 1 93 ? -3.342 2.712 4.642 1.00 90.88 93 ALA A C 1
ATOM 736 O O . ALA A 1 93 ? -2.353 1.988 4.766 1.00 90.88 93 ALA A O 1
ATOM 737 N N . TYR A 1 94 ? -4.555 2.362 5.073 1.00 85.31 94 TYR A N 1
ATOM 738 C CA . TYR A 1 94 ? -4.870 1.069 5.668 1.00 85.31 94 TYR A CA 1
ATOM 739 C C . TYR A 1 94 ? -4.752 -0.060 4.631 1.00 85.31 94 TYR A C 1
ATOM 741 O O . TYR A 1 94 ? -3.994 -1.009 4.846 1.00 85.31 94 TYR A O 1
ATOM 749 N N . TRP A 1 95 ? -5.357 0.098 3.449 1.00 88.25 95 TRP A N 1
ATOM 750 C CA . TRP A 1 95 ? -5.174 -0.823 2.322 1.00 88.25 95 TRP A CA 1
ATOM 751 C C . TRP A 1 95 ? -3.691 -0.969 1.929 1.00 88.25 95 TRP A C 1
ATOM 753 O O . TRP A 1 95 ? -3.173 -2.074 1.792 1.00 88.25 95 TRP A O 1
ATOM 763 N N . GLU A 1 96 ? -2.953 0.141 1.845 1.00 89.88 96 GLU A N 1
ATOM 764 C CA . GLU A 1 96 ? -1.518 0.164 1.520 1.00 89.88 96 GLU A CA 1
ATOM 765 C C . GLU A 1 96 ? -0.614 -0.468 2.594 1.00 89.88 96 GLU A C 1
ATOM 767 O O . GLU A 1 96 ? 0.566 -0.747 2.336 1.00 89.88 96 GLU A O 1
ATOM 772 N N . SER A 1 97 ? -1.121 -0.645 3.816 1.00 81.25 97 SER A N 1
ATOM 773 C CA . SER A 1 97 ? -0.393 -1.286 4.913 1.00 81.25 97 SER A CA 1
ATOM 774 C C . SER A 1 97 ? -0.466 -2.812 4.845 1.00 81.25 97 SER A C 1
ATOM 776 O O . SER A 1 97 ? 0.509 -3.478 5.193 1.00 81.25 97 SER A O 1
ATOM 778 N N . THR A 1 98 ? -1.577 -3.337 4.325 1.00 78.25 98 THR A N 1
ATOM 779 C CA . THR A 1 98 ? -1.856 -4.770 4.166 1.00 78.25 98 THR A CA 1
ATOM 780 C C . THR A 1 98 ? -1.453 -5.289 2.783 1.00 78.25 98 THR A C 1
ATOM 782 O O . THR A 1 98 ? -1.052 -6.443 2.659 1.00 78.25 98 THR A O 1
ATOM 785 N N . HIS A 1 99 ? -1.453 -4.431 1.756 1.00 81.38 99 HIS A N 1
ATOM 786 C CA . HIS A 1 99 ? -1.135 -4.801 0.375 1.00 81.38 99 HIS A CA 1
ATOM 787 C C . HIS A 1 99 ? 0.209 -4.208 -0.070 1.00 81.38 99 HIS A C 1
ATOM 789 O O . HIS A 1 99 ? 0.336 -3.013 -0.375 1.00 81.38 99 HIS A O 1
ATOM 795 N N . LYS A 1 100 ? 1.246 -5.055 -0.129 1.00 79.62 100 LYS A N 1
ATOM 796 C CA . LYS A 1 100 ? 2.548 -4.677 -0.695 1.00 79.62 100 LYS A CA 1
ATOM 797 C C . LYS A 1 100 ? 2.533 -4.804 -2.217 1.00 79.62 100 LYS A C 1
ATOM 799 O O . LYS A 1 100 ? 2.311 -5.884 -2.746 1.00 79.62 100 LYS A O 1
ATOM 804 N N . LEU A 1 101 ? 2.862 -3.709 -2.901 1.00 84.25 101 LEU A N 1
ATOM 805 C CA . LEU A 1 101 ? 3.186 -3.729 -4.327 1.00 84.25 101 LEU A CA 1
ATOM 806 C C . LEU A 1 101 ? 4.667 -4.115 -4.496 1.00 84.25 101 LEU A C 1
ATOM 808 O O . LEU A 1 101 ? 5.500 -3.543 -3.783 1.00 84.25 101 LEU A O 1
ATOM 812 N N . PRO A 1 102 ? 5.023 -5.035 -5.411 1.00 85.56 102 PRO A N 1
ATOM 813 C CA . PRO A 1 102 ? 6.400 -5.487 -5.628 1.00 85.56 102 PRO A CA 1
ATOM 814 C C . PRO A 1 102 ? 7.226 -4.459 -6.430 1.00 85.56 102 PRO A C 1
ATOM 816 O O . PRO A 1 102 ? 7.809 -4.762 -7.464 1.00 85.56 102 PRO A O 1
ATOM 819 N N . ILE A 1 103 ? 7.267 -3.209 -5.961 1.00 88.50 103 ILE A N 1
ATOM 820 C CA . ILE A 1 103 ? 8.064 -2.130 -6.558 1.00 88.50 103 ILE A CA 1
ATOM 821 C C . ILE A 1 103 ? 9.432 -2.117 -5.873 1.00 88.50 103 ILE A C 1
ATOM 823 O O . ILE A 1 103 ? 9.549 -1.775 -4.692 1.00 88.50 103 ILE A O 1
ATOM 827 N N . THR A 1 104 ? 10.478 -2.509 -6.600 1.00 87.88 104 THR A N 1
ATOM 828 C CA . THR A 1 104 ? 11.832 -2.621 -6.040 1.00 87.88 104 THR A CA 1
ATOM 829 C C . THR A 1 104 ? 12.557 -1.270 -5.993 1.00 87.88 104 THR A C 1
ATOM 831 O O . THR A 1 104 ? 12.181 -0.300 -6.653 1.00 87.88 104 THR A O 1
ATOM 834 N N . LYS A 1 105 ? 13.645 -1.188 -5.212 1.00 89.81 105 LYS A N 1
ATOM 835 C CA . LYS A 1 105 ? 14.486 0.022 -5.154 1.00 89.81 105 LYS A CA 1
ATOM 836 C C . LYS A 1 105 ? 15.137 0.345 -6.501 1.00 89.81 105 LYS A C 1
ATOM 838 O O . LYS A 1 105 ? 15.248 1.523 -6.820 1.00 89.81 105 LYS A O 1
ATOM 843 N N . CYS A 1 106 ? 15.528 -0.673 -7.270 1.00 89.81 106 CYS A N 1
ATOM 844 C CA . CYS A 1 106 ? 16.075 -0.502 -8.618 1.00 89.81 106 CYS A CA 1
ATOM 845 C C . CYS A 1 106 ? 15.042 0.163 -9.532 1.00 89.81 106 CYS A C 1
ATOM 847 O O . CYS A 1 106 ? 15.320 1.201 -10.113 1.00 89.81 106 CYS A O 1
ATOM 849 N N . MET A 1 107 ? 13.797 -0.320 -9.517 1.00 90.69 107 MET A N 1
ATOM 850 C CA . MET A 1 107 ? 12.714 0.270 -10.313 1.00 90.69 107 MET A CA 1
ATOM 851 C C . MET A 1 107 ? 12.416 1.722 -9.924 1.00 90.69 107 MET A C 1
ATOM 853 O O . MET A 1 107 ? 12.130 2.547 -10.785 1.00 90.69 107 MET A O 1
ATOM 857 N N . CYS A 1 108 ? 12.500 2.059 -8.633 1.00 93.69 108 CYS A N 1
ATOM 858 C CA . CYS A 1 108 ? 12.399 3.448 -8.180 1.00 93.69 108 CYS A CA 1
ATOM 859 C C . CYS A 1 108 ? 13.585 4.311 -8.645 1.00 93.69 108 CYS A C 1
ATOM 861 O O . CYS A 1 108 ? 13.393 5.496 -8.901 1.00 93.69 108 CYS A O 1
ATOM 863 N N . ALA A 1 109 ? 14.796 3.755 -8.729 1.00 94.12 109 ALA A N 1
ATOM 864 C CA . ALA A 1 109 ? 15.958 4.480 -9.242 1.00 94.12 109 ALA A CA 1
ATOM 865 C C . ALA A 1 109 ? 15.827 4.758 -10.749 1.00 94.12 109 ALA A C 1
ATOM 867 O O . ALA A 1 109 ? 16.165 5.852 -11.194 1.00 94.12 109 ALA A O 1
ATOM 868 N N . ASP A 1 110 ? 15.265 3.806 -11.496 1.00 92.75 110 ASP A N 1
ATOM 869 C CA . ASP A 1 110 ? 15.129 3.886 -12.953 1.00 92.75 110 ASP A CA 1
ATOM 870 C C . ASP A 1 110 ? 13.892 4.692 -13.397 1.00 92.75 110 ASP A C 1
ATOM 872 O O . 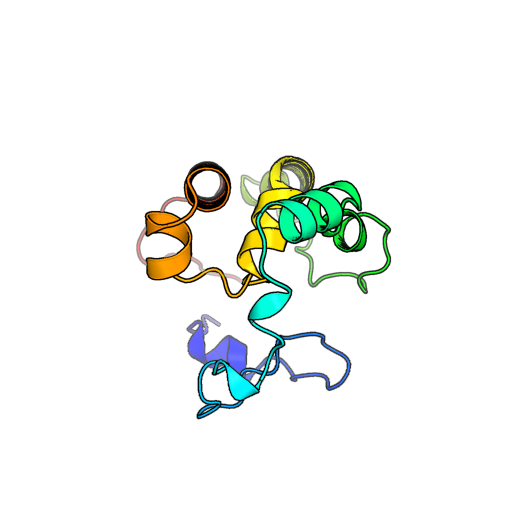ASP A 1 110 ? 13.885 5.306 -14.466 1.00 92.75 110 ASP A O 1
ATOM 876 N N . HIS A 1 111 ? 12.836 4.735 -12.575 1.00 93.81 111 HIS A N 1
ATOM 877 C CA . HIS A 1 111 ? 11.568 5.380 -12.919 1.00 93.81 111 HIS A CA 1
ATOM 878 C C . HIS A 1 111 ? 11.092 6.369 -11.848 1.00 93.81 111 HIS A C 1
ATOM 880 O O . HIS A 1 111 ? 10.510 6.000 -10.824 1.00 93.81 111 HIS A O 1
ATOM 886 N N . LEU A 1 112 ? 11.215 7.667 -12.154 1.00 94.75 112 LEU A N 1
ATOM 887 C CA . LEU A 1 112 ? 10.821 8.763 -11.260 1.00 94.75 112 LEU A CA 1
ATOM 888 C C . LEU A 1 112 ? 9.365 8.661 -10.769 1.00 94.75 112 LEU A C 1
ATOM 890 O O . LEU A 1 112 ? 9.092 8.905 -9.594 1.00 94.75 112 LEU A O 1
ATOM 894 N N . ARG A 1 113 ? 8.425 8.265 -11.639 1.00 95.56 113 ARG A N 1
ATOM 895 C CA . ARG A 1 113 ? 7.003 8.102 -11.275 1.00 95.56 113 ARG A CA 1
ATOM 896 C C . ARG A 1 113 ? 6.801 7.025 -10.202 1.00 95.56 113 ARG A C 1
ATOM 898 O O . ARG A 1 113 ? 6.049 7.252 -9.256 1.00 95.56 113 ARG A O 1
ATOM 905 N N . LEU A 1 114 ? 7.527 5.906 -10.284 1.00 94.31 114 LEU A N 1
ATOM 906 C CA . LEU A 1 114 ? 7.488 4.856 -9.258 1.00 94.31 114 LEU A CA 1
ATOM 907 C C . LEU A 1 114 ? 8.102 5.334 -7.937 1.00 94.31 114 LEU A C 1
ATOM 909 O O . LEU A 1 114 ? 7.540 5.072 -6.873 1.00 94.31 114 LEU A O 1
ATOM 913 N N . ALA A 1 115 ? 9.198 6.098 -7.983 1.00 95.62 115 ALA A N 1
ATOM 914 C CA . ALA A 1 115 ? 9.794 6.683 -6.781 1.00 95.62 115 ALA A CA 1
ATOM 915 C C . ALA A 1 115 ? 8.842 7.653 -6.065 1.00 95.62 115 ALA A C 1
ATOM 917 O O . ALA A 1 115 ? 8.676 7.576 -4.843 1.00 95.62 115 ALA A O 1
A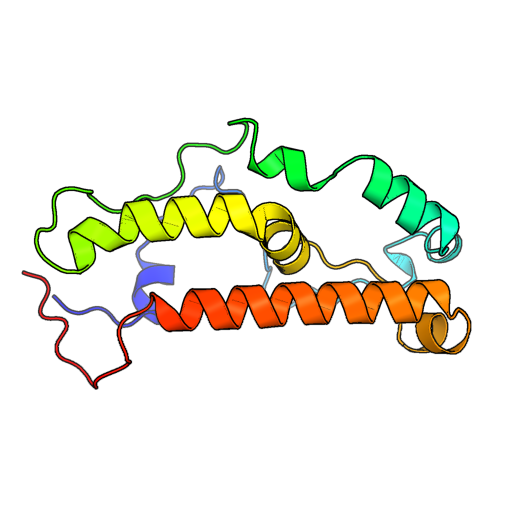TOM 918 N N . VAL A 1 116 ? 8.192 8.547 -6.819 1.00 95.75 116 VAL A N 1
ATOM 919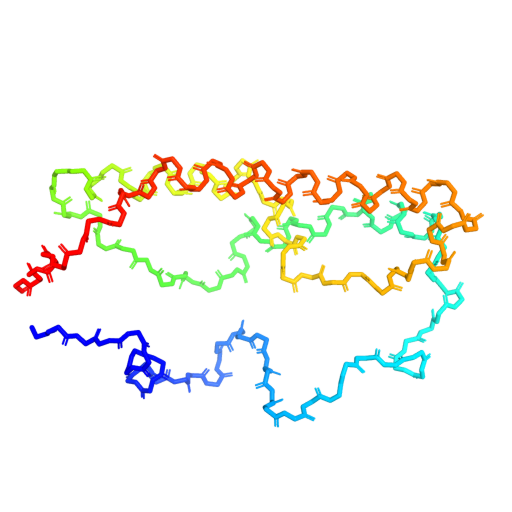 C CA . VAL A 1 116 ? 7.197 9.493 -6.290 1.00 95.75 116 VAL A CA 1
ATOM 920 C C . VAL A 1 116 ? 6.032 8.742 -5.651 1.00 95.75 116 VAL A C 1
ATOM 922 O O . VAL A 1 116 ? 5.643 9.063 -4.526 1.00 95.75 116 VAL A O 1
ATOM 925 N N . LEU A 1 117 ? 5.527 7.702 -6.315 1.00 92.94 117 LEU A N 1
ATOM 926 C CA . LEU A 1 117 ? 4.448 6.869 -5.798 1.00 92.94 117 LEU A CA 1
ATOM 927 C C . LEU A 1 117 ? 4.840 6.169 -4.490 1.00 92.94 117 LEU A C 1
ATOM 929 O O . LEU A 1 117 ? 4.122 6.285 -3.497 1.00 92.94 117 LEU A O 1
ATOM 933 N N . CYS A 1 118 ? 5.998 5.507 -4.442 1.00 92.81 118 CYS A N 1
ATOM 934 C CA . CYS A 1 118 ? 6.501 4.854 -3.230 1.00 92.81 118 CYS A CA 1
ATOM 935 C C . CYS A 1 118 ? 6.668 5.842 -2.068 1.00 92.81 118 CYS A C 1
ATOM 937 O O . CYS A 1 118 ? 6.281 5.546 -0.934 1.00 92.81 118 CYS A O 1
ATOM 939 N N . LYS A 1 119 ? 7.185 7.045 -2.341 1.00 94.88 119 LYS A N 1
ATOM 940 C CA . LYS A 1 119 ? 7.298 8.107 -1.336 1.00 94.88 119 LYS A CA 1
ATOM 941 C C . LYS A 1 119 ? 5.926 8.565 -0.841 1.00 94.88 119 LYS A C 1
ATOM 943 O O . LYS A 1 119 ? 5.730 8.690 0.365 1.00 94.88 119 LYS A O 1
ATOM 948 N N . ALA A 1 120 ? 4.965 8.768 -1.740 1.00 93.88 120 ALA A N 1
ATOM 949 C CA . ALA A 1 120 ? 3.609 9.172 -1.379 1.00 93.88 120 ALA A CA 1
ATOM 950 C C . ALA A 1 120 ? 2.908 8.118 -0.500 1.00 93.88 120 ALA A C 1
ATOM 952 O O . ALA A 1 120 ? 2.298 8.480 0.507 1.00 93.88 120 ALA A O 1
ATOM 953 N N . ARG A 1 121 ? 3.065 6.825 -0.819 1.00 92.69 121 ARG A N 1
ATOM 954 C CA . ARG A 1 121 ? 2.581 5.695 0.001 1.00 92.69 121 ARG A CA 1
ATOM 955 C C . ARG A 1 121 ? 3.189 5.707 1.403 1.00 92.69 121 ARG A C 1
ATOM 957 O O . ARG A 1 121 ? 2.474 5.623 2.401 1.00 92.69 121 ARG A O 1
ATOM 964 N N . ASN A 1 122 ? 4.510 5.862 1.491 1.00 91.56 122 ASN A N 1
ATOM 965 C CA . ASN A 1 122 ? 5.211 5.928 2.775 1.00 91.56 122 ASN A CA 1
ATOM 966 C C . ASN A 1 122 ? 4.739 7.119 3.618 1.00 91.56 122 ASN A C 1
ATOM 968 O O . ASN A 1 122 ? 4.476 6.956 4.808 1.00 91.56 122 ASN A O 1
ATOM 972 N N . ASN A 1 123 ? 4.559 8.289 3.001 1.00 94.81 123 ASN A N 1
ATOM 973 C CA . ASN A 1 123 ? 4.060 9.482 3.683 1.00 94.81 123 ASN A CA 1
ATOM 974 C C . ASN A 1 123 ? 2.629 9.287 4.199 1.00 94.81 123 ASN A C 1
ATOM 976 O O . ASN A 1 123 ? 2.359 9.586 5.361 1.00 94.81 123 ASN A O 1
ATOM 980 N N . ARG A 1 124 ? 1.719 8.742 3.375 1.00 93.38 124 ARG A N 1
ATOM 981 C CA . ARG A 1 124 ? 0.344 8.426 3.797 1.00 93.38 124 ARG A CA 1
ATOM 982 C C . ARG A 1 124 ? 0.330 7.494 5.001 1.00 93.38 124 ARG A C 1
ATOM 984 O O . ARG A 1 124 ? -0.331 7.798 5.990 1.00 93.38 124 ARG A O 1
ATOM 991 N N . ARG A 1 125 ? 1.103 6.405 4.945 1.00 89.81 125 ARG A N 1
ATOM 992 C CA . ARG A 1 125 ? 1.232 5.445 6.049 1.00 89.81 125 ARG A CA 1
ATOM 993 C C . ARG A 1 125 ? 1.821 6.074 7.307 1.00 89.81 125 ARG A C 1
ATOM 995 O O . ARG A 1 125 ? 1.305 5.831 8.392 1.00 89.81 125 ARG A O 1
ATOM 1002 N N . SER A 1 126 ? 2.866 6.891 7.172 1.00 90.38 126 SER A N 1
ATOM 1003 C CA . SER A 1 126 ? 3.469 7.595 8.308 1.00 90.38 126 SER A CA 1
ATOM 1004 C C . SER A 1 126 ? 2.463 8.534 8.965 1.00 90.38 126 SER A C 1
ATOM 1006 O O . SER A 1 126 ? 2.258 8.451 10.169 1.00 90.38 126 SER A O 1
ATOM 1008 N N . HIS A 1 127 ? 1.772 9.363 8.179 1.00 91.88 127 HIS A N 1
ATOM 1009 C CA . HIS A 1 127 ? 0.778 10.302 8.695 1.00 91.88 127 HIS A CA 1
ATOM 1010 C C . HIS A 1 127 ? -0.448 9.613 9.292 1.00 91.88 127 HIS A C 1
ATOM 1012 O O . HIS A 1 127 ? -0.984 10.092 10.290 1.00 91.88 127 HIS A O 1
ATOM 1018 N N . ALA A 1 128 ? -0.895 8.500 8.706 1.00 89.44 128 ALA A N 1
ATOM 1019 C CA . ALA A 1 128 ? -1.927 7.671 9.313 1.00 89.44 128 ALA A CA 1
ATOM 1020 C C . ALA A 1 128 ? -1.437 7.133 10.664 1.00 89.44 128 ALA A C 1
ATOM 1022 O O . ALA A 1 128 ? -2.120 7.313 11.663 1.00 89.44 128 ALA A O 1
ATOM 1023 N N . GLY A 1 129 ? -0.225 6.570 10.727 1.00 87.00 129 GLY A N 1
ATOM 1024 C CA . GLY A 1 129 ? 0.390 6.099 11.972 1.00 87.00 129 GLY A CA 1
ATOM 1025 C C . GLY A 1 129 ? 0.559 7.193 13.035 1.00 87.00 129 GLY A C 1
ATOM 1026 O O . GLY A 1 129 ? 0.308 6.948 14.210 1.00 87.00 129 GLY A O 1
ATOM 1027 N N . ASP A 1 130 ? 0.929 8.413 12.636 1.00 88.12 130 ASP A N 1
ATOM 1028 C CA . ASP A 1 130 ? 0.991 9.577 13.529 1.00 88.12 130 ASP A CA 1
ATOM 1029 C C . ASP A 1 130 ? -0.386 9.926 14.101 1.00 88.12 130 ASP A C 1
ATOM 1031 O O . ASP A 1 130 ? -0.497 10.230 15.285 1.00 88.12 130 ASP A O 1
ATOM 1035 N N . ARG A 1 131 ? -1.438 9.883 13.272 1.00 85.81 131 ARG A N 1
ATOM 1036 C CA . ARG A 1 131 ? -2.820 10.106 13.722 1.00 85.81 131 ARG A CA 1
ATOM 1037 C C . ARG A 1 131 ? -3.276 9.011 14.683 1.00 85.81 131 ARG A C 1
ATOM 1039 O O . ARG A 1 131 ? -3.806 9.342 15.737 1.00 85.81 131 ARG A O 1
ATOM 1046 N N . TRP A 1 132 ? -2.997 7.748 14.359 1.00 80.81 132 TRP A N 1
ATOM 1047 C CA . TRP A 1 132 ? -3.273 6.601 15.225 1.00 80.81 132 TRP A CA 1
ATOM 1048 C C . TRP A 1 132 ? -2.637 6.765 16.606 1.00 80.81 132 TRP A C 1
ATOM 1050 O O . TRP A 1 132 ? -3.317 6.637 17.617 1.00 80.81 132 TRP A O 1
ATOM 1060 N N . ARG A 1 133 ? -1.354 7.140 16.666 1.00 83.88 133 ARG A N 1
ATOM 1061 C CA . ARG A 1 133 ? -0.649 7.359 17.939 1.00 83.88 133 ARG A CA 1
ATOM 1062 C C . ARG A 1 133 ? -1.274 8.433 18.828 1.00 83.88 133 ARG A C 1
ATOM 1064 O O . ARG A 1 133 ? -1.123 8.343 20.034 1.00 83.88 133 ARG A O 1
ATOM 1071 N N . ARG A 1 134 ? -1.949 9.440 18.266 1.00 83.19 134 ARG A N 1
ATOM 1072 C CA . ARG A 1 134 ? -2.566 10.521 19.059 1.00 83.19 134 ARG A CA 1
ATOM 1073 C C . ARG A 1 134 ? -3.854 10.104 19.757 1.00 83.19 134 ARG A C 1
ATOM 1075 O O . ARG A 1 134 ? -4.212 10.728 20.748 1.00 83.19 134 ARG A O 1
ATOM 1082 N N . ILE A 1 135 ? -4.565 9.121 19.206 1.00 75.44 135 ILE A N 1
ATOM 1083 C CA . ILE A 1 135 ? -5.817 8.632 19.794 1.00 75.44 135 ILE A CA 1
ATOM 1084 C C . ILE A 1 135 ? -5.592 7.445 20.726 1.00 75.44 135 ILE A C 1
ATOM 1086 O O . ILE A 1 135 ? -6.420 7.176 21.594 1.00 75.44 135 ILE A O 1
ATOM 1090 N N . LEU A 1 136 ? -4.477 6.732 20.547 1.00 69.88 136 LEU A N 1
ATOM 1091 C CA . LEU A 1 136 ? -4.061 5.705 21.481 1.00 69.88 136 LEU A CA 1
ATOM 1092 C C . LEU A 1 136 ? -3.630 6.394 22.783 1.00 69.88 136 LEU A C 1
ATOM 1094 O O . LEU A 1 136 ? -2.879 7.370 22.728 1.00 69.88 136 LEU A O 1
ATOM 1098 N N . PRO A 1 137 ? -4.108 5.934 23.949 1.00 61.97 137 PRO A N 1
ATOM 1099 C CA . PRO A 1 137 ? -3.581 6.416 25.217 1.00 61.97 137 PRO A CA 1
ATOM 1100 C C . PRO A 1 137 ? -2.067 6.160 25.272 1.00 61.97 137 PRO A C 1
ATOM 1102 O O . PRO A 1 137 ? -1.597 5.150 24.740 1.00 61.97 137 PRO A O 1
ATOM 1105 N N . ASP A 1 138 ? -1.315 7.077 25.890 1.00 53.38 138 ASP A N 1
ATOM 1106 C CA . ASP A 1 138 ? 0.123 6.894 26.116 1.00 53.38 138 ASP A CA 1
ATOM 1107 C C . ASP A 1 138 ? 0.379 5.521 26.761 1.00 53.38 138 ASP A C 1
ATOM 1109 O O . ASP A 1 138 ? -0.417 5.082 27.604 1.00 53.38 138 ASP A O 1
ATOM 1113 N N . PRO A 1 139 ? 1.465 4.821 26.390 1.00 47.69 139 PRO A N 1
ATOM 1114 C CA . PRO A 1 139 ? 1.862 3.598 27.060 1.00 47.69 139 PRO A CA 1
ATOM 1115 C C . PRO A 1 139 ? 2.427 3.946 28.445 1.00 47.69 139 PRO A C 1
ATOM 1117 O O . PRO A 1 139 ? 3.636 3.919 28.660 1.00 47.69 139 PRO A O 1
ATOM 1120 N N . ASP A 1 140 ? 1.558 4.263 29.400 1.00 35.47 140 ASP A N 1
ATOM 1121 C CA . ASP A 1 140 ? 1.904 4.144 30.813 1.00 35.47 140 ASP A CA 1
ATOM 1122 C C . ASP A 1 140 ? 2.134 2.649 31.128 1.00 35.47 140 ASP A C 1
ATOM 1124 O O . ASP A 1 140 ? 1.313 1.801 30.750 1.00 35.47 140 ASP A O 1
ATOM 1128 N N . PRO A 1 141 ? 3.229 2.264 31.811 1.00 33.91 141 PRO A N 1
ATOM 1129 C CA . PRO A 1 141 ? 3.405 0.892 32.267 1.00 33.91 141 PRO A CA 1
ATOM 1130 C C . PRO A 1 141 ? 2.456 0.583 33.447 1.00 33.91 141 PRO A C 1
ATOM 1132 O O . PRO A 1 141 ? 1.995 1.472 34.160 1.00 33.91 141 PRO A O 1
ATOM 1135 N N . PRO A 1 142 ? 2.201 -0.708 33.697 1.00 44.50 142 PRO A N 1
ATOM 1136 C CA . PRO A 1 142 ? 0.953 -1.401 33.413 1.00 44.50 142 PRO A CA 1
ATOM 1137 C C . PRO A 1 142 ? -0.134 -1.148 34.474 1.00 44.50 142 PRO A C 1
ATOM 1139 O O . PRO A 1 142 ? -0.053 -1.664 35.586 1.00 44.50 142 PRO A O 1
ATOM 1142 N N . LEU A 1 143 ? -1.215 -0.451 34.119 1.00 32.19 143 LEU A N 1
ATOM 1143 C CA . LEU A 1 143 ? -2.431 -0.398 34.946 1.00 32.19 143 LEU A CA 1
ATOM 1144 C C . LEU A 1 143 ? -3.705 -0.556 34.108 1.00 32.19 143 LEU A C 1
ATOM 1146 O O . LEU A 1 143 ? -4.703 0.118 34.333 1.00 32.19 143 LEU A O 1
ATOM 1150 N N . PHE A 1 144 ? -3.720 -1.505 33.172 1.00 32.03 144 PHE A N 1
ATOM 1151 C CA . PHE A 1 144 ? -4.988 -2.028 32.658 1.00 32.03 144 PHE A CA 1
ATOM 1152 C C . PHE A 1 144 ? -5.434 -3.207 33.528 1.00 32.03 144 PHE A C 1
ATOM 1154 O O . PHE A 1 144 ? -5.307 -4.378 33.176 1.00 32.03 144 PHE A O 1
ATOM 1161 N N . LEU A 1 145 ? -5.950 -2.871 34.712 1.00 28.30 145 LEU A N 1
ATOM 1162 C CA . LEU A 1 145 ? -6.880 -3.723 35.446 1.00 28.30 145 LEU A CA 1
ATOM 1163 C C . LEU A 1 145 ? -8.216 -3.705 34.689 1.00 28.30 145 LEU A C 1
ATOM 1165 O O . LEU A 1 145 ? -9.079 -2.874 34.956 1.00 28.30 145 LEU A O 1
ATOM 1169 N N . MET A 1 146 ? -8.379 -4.618 33.731 1.00 24.45 146 MET A N 1
ATOM 1170 C CA . MET A 1 146 ? -9.712 -5.029 33.285 1.00 24.45 146 MET A CA 1
ATOM 1171 C C . MET A 1 146 ? -10.322 -5.909 34.385 1.00 24.45 146 MET A C 1
ATOM 1173 O O . MET A 1 146 ? -9.756 -6.958 34.726 1.00 24.45 146 MET A O 1
ATOM 1177 N N . LYS A 1 147 ? -11.425 -5.437 34.976 1.00 29.25 147 LYS A N 1
ATOM 1178 C CA . LYS A 1 147 ? -12.375 -6.297 35.692 1.00 29.25 147 LYS A CA 1
ATOM 1179 C C . LYS A 1 147 ? -13.089 -7.193 34.695 1.00 29.25 147 LYS A C 1
ATOM 1181 O O . LYS A 1 147 ? -13.387 -6.683 33.596 1.00 29.25 147 LYS A O 1
#

pLDDT: mean 71.54, std 20.18, range [24.45, 95.75]

Foldseek 3Di:
DDDDPVVVVVPPPPDPPDPDPPPPPPPDPDDCVNDVPVCPDLVNVVVVVVVVVLCCVVPCVDPPPPADDCPPPDLSVCLRVLVVVLCVVLSVLVCLVRDDDPQDPVNVVVDVSSVVVVVVSVVSNVVSVVSVVVSDPPPDPDDPPDD